Protein AF-A0A351FT10-F1 (afdb_monomer_lite)

pLDDT: mean 93.87, std 6.04, range [59.69, 98.56]

Radius of gyration: 18.33 Å; chains: 1; bounding box: 44×51×37 Å

Structure (mmCIF, N/CA/C/O backbone):
data_AF-A0A351FT10-F1
#
_entry.id   AF-A0A351FT10-F1
#
loop_
_atom_site.group_PDB
_atom_site.id
_atom_site.type_symbol
_atom_site.label_atom_id
_atom_site.label_alt_id
_atom_site.label_comp_id
_atom_site.label_asym_id
_atom_site.label_entity_id
_atom_site.label_seq_id
_atom_site.pdbx_PDB_ins_code
_atom_site.Cartn_x
_atom_site.Cartn_y
_atom_site.Cartn_z
_atom_site.occupancy
_atom_site.B_iso_or_equiv
_atom_site.auth_seq_id
_atom_site.auth_comp_id
_atom_site.auth_asym_id
_atom_site.auth_atom_id
_atom_site.pdbx_PDB_model_num
ATOM 1 N N . VAL A 1 1 ? -2.655 -2.407 6.528 1.00 78.62 1 VAL A N 1
ATOM 2 C CA . VAL A 1 1 ? -3.585 -3.504 6.896 1.00 78.62 1 VAL A CA 1
ATOM 3 C C . VAL A 1 1 ? -3.397 -4.767 6.062 1.00 78.62 1 VAL A C 1
ATOM 5 O O . VAL A 1 1 ? -2.940 -5.747 6.625 1.00 78.62 1 VAL A O 1
ATOM 8 N N . GLY A 1 2 ? -3.657 -4.774 4.748 1.00 88.62 2 GLY A N 1
ATOM 9 C CA . GLY A 1 2 ? -3.575 -6.012 3.942 1.00 88.62 2 GLY A CA 1
ATOM 10 C C . GLY A 1 2 ? -2.189 -6.667 3.801 1.00 88.62 2 GLY A C 1
ATOM 11 O O . GLY A 1 2 ? -2.117 -7.857 3.528 1.00 88.62 2 GLY A O 1
ATOM 12 N N . VAL A 1 3 ? -1.094 -5.920 4.000 1.00 93.62 3 VAL A N 1
ATOM 13 C CA . VAL A 1 3 ? 0.284 -6.440 3.845 1.00 93.62 3 VAL A CA 1
ATOM 14 C C . VAL A 1 3 ? 1.002 -6.611 5.183 1.00 93.62 3 VAL A C 1
ATOM 16 O O . VAL A 1 3 ? 1.588 -7.656 5.435 1.00 93.62 3 VAL A O 1
ATOM 19 N N . LEU A 1 4 ? 0.954 -5.593 6.047 1.00 94.94 4 LEU A N 1
ATOM 20 C CA . LEU A 1 4 ? 1.687 -5.561 7.323 1.00 94.94 4 LEU A CA 1
ATOM 21 C C . LEU A 1 4 ? 0.776 -5.609 8.565 1.00 94.94 4 LEU A C 1
ATOM 23 O O . LEU A 1 4 ? 1.267 -5.485 9.681 1.00 94.94 4 LEU A O 1
ATOM 27 N N . GLY A 1 5 ? -0.543 -5.766 8.398 1.00 95.00 5 GLY A N 1
ATOM 28 C CA . GLY A 1 5 ? -1.507 -5.602 9.493 1.00 95.00 5 GLY A CA 1
ATOM 29 C C . GLY A 1 5 ? -1.792 -4.127 9.829 1.00 95.00 5 GLY A C 1
ATOM 30 O O . GLY A 1 5 ? -1.508 -3.247 9.002 1.00 95.00 5 GLY A O 1
ATOM 31 N N . PRO A 1 6 ? -2.444 -3.841 10.972 1.00 96.50 6 PRO A N 1
ATOM 32 C CA . PRO A 1 6 ? -2.639 -2.476 11.462 1.00 96.50 6 PRO A CA 1
ATOM 33 C C . PRO A 1 6 ? -1.299 -1.838 11.883 1.00 96.50 6 PRO A C 1
ATOM 35 O O . PRO A 1 6 ? -0.448 -2.541 12.432 1.00 96.50 6 PRO A O 1
ATOM 38 N N . PRO A 1 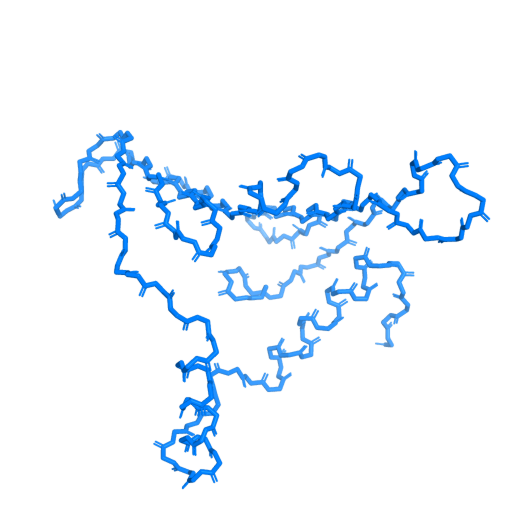7 ? -1.094 -0.535 11.627 1.00 97.25 7 PRO A N 1
ATOM 39 C CA . PRO A 1 7 ? 0.088 0.185 12.098 1.00 97.25 7 PRO A CA 1
ATOM 40 C C . PRO A 1 7 ? 0.067 0.365 13.624 1.00 97.25 7 PRO A C 1
ATOM 42 O O . PRO A 1 7 ? -0.999 0.370 14.238 1.00 97.25 7 PRO A O 1
ATOM 45 N N . THR A 1 8 ? 1.241 0.548 14.232 1.00 97.31 8 THR A N 1
ATOM 46 C CA . THR A 1 8 ? 1.364 0.930 15.652 1.00 97.31 8 THR A CA 1
ATOM 47 C C . THR A 1 8 ? 1.225 2.434 15.862 1.00 97.31 8 THR A C 1
ATOM 49 O O . THR A 1 8 ? 0.787 2.857 16.927 1.00 97.31 8 THR A O 1
ATOM 52 N N . ALA A 1 9 ? 1.599 3.227 14.856 1.00 96.94 9 ALA A N 1
ATOM 53 C CA . ALA A 1 9 ? 1.434 4.674 14.828 1.00 96.94 9 ALA A CA 1
ATOM 54 C C . ALA A 1 9 ? 1.349 5.178 13.381 1.00 96.94 9 ALA A C 1
ATOM 56 O O . ALA A 1 9 ? 1.873 4.546 12.454 1.00 96.94 9 ALA A O 1
ATOM 57 N N . VAL A 1 10 ? 0.711 6.332 13.197 1.00 98.00 10 VAL A N 1
ATOM 58 C CA . VAL A 1 10 ? 0.610 7.029 11.912 1.00 98.00 10 VAL A CA 1
ATOM 59 C C . VAL A 1 10 ? 1.031 8.483 12.093 1.00 98.00 10 VAL A C 1
ATOM 61 O O . VAL A 1 10 ? 0.531 9.194 12.962 1.00 98.00 10 VAL A O 1
ATOM 64 N N . HIS A 1 11 ? 1.944 8.939 11.238 1.00 97.75 11 HIS A N 1
ATOM 65 C CA . HIS A 1 11 ? 2.450 10.309 11.216 1.00 97.75 11 HIS A CA 1
ATOM 66 C C . HIS A 1 11 ? 2.098 10.964 9.885 1.00 97.75 11 HIS A C 1
ATOM 68 O O . HIS A 1 11 ? 2.592 10.557 8.832 1.00 97.75 11 HIS A O 1
ATOM 74 N N . ALA A 1 12 ? 1.240 11.979 9.929 1.00 97.88 12 ALA A N 1
ATOM 75 C CA . ALA A 1 12 ? 0.758 12.684 8.749 1.00 97.88 12 ALA A CA 1
ATOM 76 C C . ALA A 1 12 ? 1.486 14.016 8.528 1.00 97.88 12 ALA A C 1
ATOM 78 O O . ALA A 1 12 ? 1.704 14.789 9.461 1.00 97.88 12 ALA A O 1
ATOM 79 N N . PHE A 1 13 ? 1.790 14.303 7.264 1.00 97.62 13 PHE A N 1
ATOM 80 C CA . PHE A 1 13 ? 2.441 15.520 6.786 1.00 97.62 13 PHE A CA 1
ATOM 81 C C . PHE A 1 13 ? 1.580 16.168 5.687 1.00 97.62 13 PHE A C 1
ATOM 83 O O . PHE A 1 13 ? 1.960 16.133 4.512 1.00 97.62 13 PHE A O 1
ATOM 90 N N . PRO A 1 14 ? 0.398 16.708 6.033 1.00 96.62 14 PRO A N 1
ATOM 91 C CA . PRO A 1 14 ? -0.498 17.325 5.065 1.00 96.62 14 PRO A CA 1
ATOM 92 C C . PRO A 1 14 ? 0.071 18.620 4.490 1.00 96.62 14 PRO A C 1
ATOM 94 O O . PRO A 1 14 ? 0.704 19.402 5.205 1.00 96.62 14 PRO A O 1
ATOM 97 N N . ARG A 1 15 ? -0.181 18.869 3.202 1.00 96.06 15 ARG A N 1
ATOM 98 C CA . ARG A 1 15 ? 0.156 20.123 2.523 1.00 96.06 15 ARG A CA 1
ATOM 99 C C . ARG A 1 15 ? -0.979 20.543 1.596 1.00 96.06 15 ARG A C 1
ATOM 101 O O . ARG A 1 15 ? -1.532 19.713 0.881 1.00 96.06 15 ARG A O 1
ATOM 108 N N . HIS A 1 16 ? -1.256 21.841 1.600 1.00 96.50 16 HIS A N 1
ATOM 109 C CA . HIS A 1 16 ? -1.857 22.543 0.475 1.00 96.50 16 HIS A CA 1
ATOM 110 C C . HIS A 1 16 ? -0.699 23.181 -0.301 1.00 96.50 16 HIS A C 1
ATOM 112 O O . HIS A 1 16 ? 0.048 23.985 0.261 1.00 96.50 16 HIS A O 1
ATOM 118 N N . SER A 1 17 ? -0.467 22.727 -1.528 1.00 95.62 17 SER A N 1
ATOM 119 C CA . SER A 1 17 ? 0.670 23.118 -2.373 1.00 95.62 17 SER A CA 1
ATOM 120 C C . SER A 1 17 ? 0.234 23.872 -3.626 1.00 95.62 17 SER A C 1
ATOM 122 O O . SER A 1 17 ? 1.093 24.416 -4.320 1.00 95.62 17 SER A O 1
ATOM 124 N N . SER A 1 18 ? -1.060 23.864 -3.945 1.00 94.50 18 SER A N 1
ATOM 125 C CA . SER A 1 18 ? -1.624 24.613 -5.057 1.00 94.50 18 SER A CA 1
ATOM 126 C C . SER A 1 18 ? -1.557 26.123 -4.798 1.00 94.50 18 SER A C 1
ATOM 128 O O . SER A 1 18 ? -1.329 26.577 -3.676 1.00 94.50 18 SER A O 1
ATOM 130 N N . ALA A 1 19 ? -1.739 26.908 -5.859 1.00 94.31 19 ALA A N 1
ATOM 131 C CA . ALA A 1 19 ? -1.933 28.352 -5.745 1.00 94.31 19 ALA A CA 1
ATOM 132 C C . ALA A 1 19 ? -3.413 28.735 -5.538 1.00 94.31 19 ALA A C 1
ATOM 134 O O . ALA A 1 19 ? -3.710 29.915 -5.338 1.00 94.31 19 ALA A O 1
ATOM 135 N N . GLU A 1 20 ? -4.329 27.765 -5.624 1.00 95.06 20 GLU A N 1
ATOM 136 C CA . GLU A 1 20 ? -5.764 27.987 -5.479 1.00 95.06 20 GLU A CA 1
ATOM 137 C C . GLU A 1 20 ? -6.100 28.339 -4.030 1.00 95.06 20 GLU A C 1
ATOM 139 O O . GLU A 1 20 ? -5.529 27.806 -3.087 1.00 95.06 20 GLU A O 1
ATOM 144 N N . GLN A 1 21 ? -7.041 29.256 -3.825 1.00 94.19 21 GLN A N 1
ATOM 145 C CA . GLN A 1 21 ? -7.421 29.693 -2.478 1.00 94.19 21 GLN A CA 1
ATOM 146 C C . GLN A 1 21 ? -8.554 28.826 -1.925 1.00 94.19 21 GLN A C 1
ATOM 148 O O . GLN A 1 21 ? -9.669 29.300 -1.706 1.00 94.19 21 GLN A O 1
ATOM 153 N N . ASP A 1 22 ? -8.268 27.545 -1.713 1.00 95.31 22 ASP A N 1
ATOM 154 C CA . ASP A 1 22 ? -9.201 26.573 -1.145 1.00 95.31 22 ASP A CA 1
ATOM 155 C C . ASP A 1 22 ? -8.584 25.833 0.067 1.00 95.31 22 ASP A C 1
ATOM 157 O O . ASP A 1 22 ? -7.394 25.981 0.354 1.00 95.31 22 ASP A O 1
ATOM 161 N N . PRO A 1 23 ? -9.377 25.075 0.849 1.00 94.19 23 PRO A N 1
ATOM 162 C CA . PRO A 1 23 ? -8.865 24.352 2.012 1.00 94.19 23 PRO A CA 1
ATOM 163 C C . PRO A 1 23 ? -8.387 22.919 1.700 1.00 94.19 23 PRO A C 1
ATOM 165 O O . PRO A 1 23 ? -8.120 22.158 2.633 1.00 94.19 23 PRO A O 1
ATOM 168 N N . LEU A 1 24 ? -8.331 22.494 0.432 1.00 95.31 24 LEU A N 1
ATOM 169 C CA . LEU A 1 24 ? -8.005 21.120 0.055 1.00 95.31 24 LEU A CA 1
ATOM 170 C C . LEU A 1 24 ? -6.530 20.815 0.328 1.00 95.31 24 LEU A C 1
ATOM 172 O O . LEU A 1 24 ? -5.626 21.462 -0.187 1.00 95.31 24 LEU A O 1
ATOM 176 N N . LEU A 1 25 ? -6.260 19.755 1.084 1.00 95.94 25 LEU A N 1
ATOM 177 C CA . LEU A 1 25 ? -4.903 19.238 1.249 1.00 95.94 25 LEU A CA 1
ATOM 178 C C . LEU A 1 25 ? -4.515 18.400 0.017 1.00 95.94 25 LEU A C 1
ATOM 180 O O . LEU A 1 25 ? -4.737 17.191 -0.032 1.00 95.94 25 LEU A O 1
ATOM 184 N N . ASP A 1 26 ? -3.968 19.066 -0.996 1.00 96.00 26 ASP A N 1
ATOM 185 C CA . ASP A 1 26 ? -3.686 18.525 -2.334 1.00 96.00 26 ASP A CA 1
ATOM 186 C C . ASP A 1 26 ? -2.419 17.646 -2.453 1.00 96.00 26 ASP A C 1
ATOM 188 O O . ASP A 1 26 ? -2.148 17.051 -3.507 1.00 96.00 26 ASP A O 1
ATOM 192 N N . ASN A 1 27 ? -1.621 17.552 -1.386 1.00 96.06 27 ASN A N 1
ATOM 193 C CA . ASN A 1 27 ? -0.359 16.818 -1.376 1.00 96.06 27 ASN A CA 1
ATOM 194 C C . ASN A 1 27 ? -0.076 16.242 0.013 1.00 96.06 27 ASN A C 1
ATOM 196 O O . ASN A 1 27 ? 0.460 16.892 0.911 1.00 96.06 27 ASN A O 1
ATOM 200 N N . MET A 1 28 ? -0.447 14.982 0.181 1.00 97.00 28 MET A N 1
ATOM 201 C CA . MET A 1 28 ? -0.411 14.270 1.446 1.00 97.00 28 MET A CA 1
ATOM 202 C C . MET A 1 28 ? 0.734 13.262 1.463 1.00 97.00 28 MET A C 1
ATOM 204 O O . MET A 1 28 ? 0.947 12.515 0.504 1.00 97.00 28 MET A O 1
ATOM 208 N N . LEU A 1 29 ? 1.432 13.189 2.593 1.00 97.88 29 LEU A N 1
ATOM 209 C CA . LEU A 1 29 ? 2.325 12.090 2.938 1.00 97.88 29 LEU A CA 1
ATOM 210 C C . LEU A 1 29 ? 1.957 11.580 4.330 1.00 97.88 29 LEU A C 1
ATOM 212 O O . LEU A 1 29 ? 1.843 12.366 5.267 1.00 97.88 29 LEU A O 1
ATOM 216 N N . SER A 1 30 ? 1.845 10.267 4.482 1.00 98.31 30 SER A N 1
ATOM 217 C CA . SER A 1 30 ? 1.758 9.627 5.792 1.00 98.31 30 SER A CA 1
ATOM 218 C C . SER A 1 30 ? 2.811 8.539 5.926 1.00 98.31 30 SER A C 1
ATOM 220 O O . SER A 1 30 ? 3.050 7.780 4.983 1.00 98.31 30 SER A O 1
ATOM 222 N N . VAL A 1 31 ? 3.427 8.467 7.102 1.00 98.50 31 VAL A N 1
ATOM 223 C CA . VAL A 1 31 ? 4.364 7.417 7.502 1.00 98.50 31 VAL A CA 1
ATOM 224 C C . VAL A 1 31 ? 3.671 6.533 8.532 1.00 98.50 31 VAL A C 1
ATOM 226 O O . VAL A 1 31 ? 3.137 7.026 9.519 1.00 98.50 31 VAL A O 1
ATOM 229 N N . PHE A 1 32 ? 3.678 5.233 8.280 1.00 98.50 32 PHE A N 1
ATOM 230 C CA . PHE A 1 32 ? 3.076 4.203 9.112 1.00 98.50 32 PHE A CA 1
ATOM 231 C C . PHE A 1 32 ? 4.186 3.415 9.790 1.00 98.50 32 PHE A C 1
ATOM 233 O O . PHE A 1 32 ? 5.061 2.866 9.108 1.00 98.50 32 PHE A O 1
ATOM 240 N N . GLU A 1 33 ? 4.132 3.340 11.112 1.00 98.31 33 GLU A N 1
ATOM 241 C CA . GLU A 1 33 ? 5.079 2.575 11.910 1.00 98.31 33 GLU A CA 1
ATOM 242 C C . GLU A 1 33 ? 4.583 1.149 12.139 1.00 98.31 33 GLU A C 1
ATOM 244 O O . GLU A 1 33 ? 3.398 0.902 12.374 1.00 98.31 33 GLU A O 1
ATOM 249 N N . TYR A 1 34 ? 5.520 0.207 12.079 1.00 97.94 34 TYR A N 1
ATOM 250 C CA . TYR A 1 34 ? 5.329 -1.188 12.446 1.00 97.94 34 TYR A CA 1
ATOM 251 C C . TYR A 1 34 ? 6.543 -1.646 13.261 1.00 97.94 34 TYR A C 1
ATOM 253 O O . TYR A 1 34 ? 7.636 -1.107 13.076 1.00 97.94 34 TYR A O 1
ATOM 261 N N . PRO A 1 35 ? 6.433 -2.715 14.071 1.00 96.38 35 PRO A N 1
ATOM 262 C CA . PRO A 1 35 ? 7.539 -3.169 14.922 1.00 96.38 35 PRO A CA 1
ATOM 263 C C . PRO A 1 35 ? 8.855 -3.454 14.181 1.00 96.38 35 PRO A C 1
ATOM 265 O O . PRO A 1 35 ? 9.926 -3.435 14.779 1.00 96.38 35 PRO A O 1
ATOM 268 N N . ARG A 1 36 ? 8.782 -3.780 12.883 1.00 96.00 36 ARG A N 1
ATOM 269 C CA . ARG A 1 36 ? 9.932 -4.175 12.054 1.00 96.00 36 ARG A CA 1
ATOM 270 C C . ARG A 1 36 ? 9.935 -3.564 10.650 1.00 96.00 36 ARG A C 1
ATOM 272 O O . ARG A 1 36 ? 10.663 -4.048 9.785 1.00 96.00 36 ARG A O 1
ATOM 279 N N . ALA A 1 37 ? 9.098 -2.563 10.398 1.00 97.38 37 ALA A N 1
ATOM 280 C CA . ALA A 1 37 ? 8.972 -1.951 9.081 1.00 97.38 37 ALA A CA 1
ATOM 281 C C . ALA A 1 37 ? 8.422 -0.529 9.184 1.00 97.38 37 ALA A C 1
ATOM 283 O O . ALA A 1 37 ? 7.782 -0.160 10.165 1.00 97.38 37 ALA A O 1
ATOM 284 N N . THR A 1 38 ? 8.617 0.240 8.123 1.00 97.62 38 THR A N 1
ATOM 285 C CA . THR A 1 38 ? 7.880 1.474 7.875 1.00 97.62 38 THR A CA 1
ATOM 286 C C . THR A 1 38 ? 7.170 1.351 6.537 1.00 97.62 38 THR A C 1
ATOM 288 O O . THR A 1 38 ? 7.652 0.680 5.621 1.00 97.62 38 THR A O 1
ATOM 291 N N . ALA A 1 39 ? 6.009 1.983 6.418 1.00 98.31 39 ALA A N 1
ATOM 292 C CA . ALA A 1 39 ? 5.349 2.164 5.134 1.00 98.31 39 ALA A CA 1
ATOM 293 C C . ALA A 1 39 ? 5.051 3.643 4.926 1.00 98.31 39 ALA A C 1
ATOM 295 O O . ALA A 1 39 ? 4.808 4.378 5.880 1.00 98.31 39 ALA A O 1
ATOM 296 N N . THR A 1 40 ? 5.059 4.080 3.675 1.00 98.06 40 THR A N 1
ATOM 297 C CA . THR A 1 40 ? 4.639 5.429 3.316 1.00 98.06 40 THR A CA 1
ATOM 298 C C . THR A 1 40 ? 3.489 5.359 2.332 1.00 98.06 40 THR A C 1
ATOM 300 O O . THR A 1 40 ? 3.455 4.502 1.449 1.00 98.06 40 THR A O 1
ATOM 303 N N . VAL A 1 41 ? 2.535 6.269 2.493 1.00 97.38 41 VAL A N 1
ATOM 304 C CA . VAL A 1 41 ? 1.484 6.515 1.508 1.00 97.38 41 VAL A CA 1
ATOM 305 C C . VAL A 1 41 ? 1.587 7.974 1.110 1.00 97.38 41 VAL A C 1
ATOM 307 O O . VAL A 1 41 ? 1.538 8.860 1.964 1.00 97.38 41 VAL A O 1
ATOM 310 N N . ARG A 1 42 ? 1.761 8.217 -0.188 1.00 96.00 42 ARG A N 1
ATOM 311 C CA . ARG A 1 42 ? 1.693 9.549 -0.781 1.00 96.00 42 ARG A CA 1
ATOM 312 C C . ARG A 1 42 ? 0.472 9.609 -1.682 1.00 96.00 42 ARG A C 1
ATOM 314 O O . ARG A 1 42 ? 0.274 8.717 -2.502 1.00 96.00 42 ARG A O 1
ATOM 321 N N . SER A 1 43 ? -0.310 10.666 -1.531 1.00 95.25 43 SER A N 1
ATOM 322 C CA . SER A 1 43 ? -1.422 10.981 -2.420 1.00 95.25 43 SER A CA 1
ATOM 323 C C . SER A 1 43 ? -1.310 12.441 -2.814 1.00 95.25 43 SER A C 1
ATOM 325 O O . SER A 1 43 ? -1.154 13.298 -1.946 1.00 95.25 43 SER A O 1
ATOM 327 N N . SER A 1 44 ? -1.344 12.730 -4.110 1.00 94.56 44 SER A N 1
ATOM 328 C CA . SER A 1 44 ? -1.330 14.102 -4.595 1.00 94.56 44 SER A CA 1
ATOM 329 C C . SER A 1 44 ? -2.190 14.243 -5.837 1.00 94.56 44 SER A C 1
ATOM 331 O O . SER A 1 44 ? -2.168 13.379 -6.713 1.00 94.56 44 SER A O 1
ATOM 333 N N . VAL A 1 45 ? -2.919 15.354 -5.908 1.00 93.31 45 VAL A N 1
ATOM 334 C CA . VAL A 1 45 ? -3.675 15.767 -7.100 1.00 93.31 45 VAL A CA 1
ATOM 335 C C . VAL A 1 45 ? -2.865 16.698 -8.010 1.00 93.31 45 VAL A C 1
ATOM 337 O O . VAL A 1 45 ? -3.324 17.047 -9.090 1.00 93.31 45 VAL A O 1
ATOM 340 N N . ASN A 1 46 ? -1.641 17.056 -7.606 1.00 92.81 46 ASN A N 1
ATOM 341 C CA . ASN A 1 46 ? -0.772 17.993 -8.326 1.00 92.81 46 ASN A CA 1
ATOM 342 C C . ASN A 1 46 ? 0.154 17.300 -9.343 1.00 92.81 46 ASN A C 1
ATOM 344 O O . ASN A 1 46 ? 0.877 17.969 -10.080 1.00 92.81 46 ASN A O 1
ATOM 348 N N . GLU A 1 47 ? 0.212 15.963 -9.352 1.00 91.50 47 GLU A N 1
ATOM 349 C CA . GLU A 1 47 ? 1.127 15.216 -10.220 1.00 91.50 47 GLU A CA 1
ATOM 350 C C . GLU A 1 47 ? 0.625 15.182 -11.672 1.00 91.50 47 GLU A C 1
ATOM 352 O O . GLU A 1 47 ? -0.418 14.596 -11.975 1.00 91.50 47 GLU A O 1
ATOM 357 N N . VAL A 1 48 ? 1.421 15.735 -12.593 1.00 93.12 48 VAL A N 1
ATOM 358 C CA . VAL A 1 48 ? 1.230 15.540 -14.038 1.00 93.12 48 VAL A CA 1
ATOM 359 C C . VAL A 1 48 ? 1.300 14.041 -14.347 1.00 93.12 48 VAL A C 1
ATOM 361 O O . VAL A 1 48 ? 2.250 13.370 -13.943 1.00 93.12 48 VAL A O 1
ATOM 364 N N . GLU A 1 49 ? 0.290 13.510 -15.043 1.00 91.25 49 GLU A N 1
ATOM 365 C CA . GLU A 1 49 ? 0.145 12.073 -15.336 1.00 91.25 49 GLU A CA 1
ATOM 366 C C . GLU A 1 49 ? 0.120 11.162 -14.085 1.00 91.25 49 GLU A C 1
ATOM 368 O O . GLU A 1 49 ? 0.470 9.978 -14.146 1.00 91.25 49 GLU A O 1
ATOM 373 N N . GLY A 1 50 ? -0.343 11.672 -12.934 1.00 89.81 50 GLY A N 1
ATOM 374 C CA . GLY A 1 50 ? -0.368 10.928 -11.665 1.00 89.81 50 GLY A CA 1
ATOM 375 C C . GLY A 1 50 ? -1.068 9.561 -11.740 1.00 89.81 50 GLY A C 1
ATOM 376 O O . GLY A 1 50 ? -0.660 8.602 -11.077 1.00 89.81 50 GLY A O 1
ATOM 377 N N . PHE A 1 51 ? -2.058 9.400 -12.627 1.00 87.25 51 PHE A N 1
ATOM 378 C CA . PHE A 1 51 ? -2.724 8.113 -12.855 1.00 87.25 51 PHE A CA 1
ATOM 379 C C . PHE A 1 51 ? -1.773 6.999 -13.314 1.00 87.25 51 PHE A C 1
ATOM 381 O O . PHE A 1 51 ? -1.968 5.853 -12.895 1.00 87.25 51 PHE A O 1
ATOM 388 N N . ALA A 1 52 ? -0.759 7.311 -14.128 1.00 87.62 52 ALA A N 1
ATOM 389 C CA . ALA A 1 52 ? 0.252 6.359 -14.597 1.00 87.62 52 ALA A CA 1
ATOM 390 C C . ALA A 1 52 ? 1.353 6.099 -13.551 1.00 87.62 52 ALA A C 1
ATOM 392 O O . ALA A 1 52 ? 2.092 5.111 -13.638 1.00 87.62 52 ALA A O 1
ATOM 393 N N . ARG A 1 53 ? 1.459 6.975 -12.544 1.00 89.44 53 ARG A N 1
ATOM 394 C CA . ARG A 1 53 ? 2.448 6.892 -11.465 1.00 89.44 53 ARG A CA 1
ATOM 395 C C . ARG A 1 53 ? 1.957 6.152 -10.224 1.00 89.44 53 ARG A C 1
ATOM 397 O O . ARG A 1 53 ? 2.774 5.787 -9.383 1.00 89.44 53 ARG A O 1
ATOM 404 N N . ARG A 1 54 ? 0.655 5.854 -10.138 1.00 90.94 54 ARG A N 1
ATOM 405 C CA . ARG A 1 54 ? 0.103 4.948 -9.122 1.00 90.94 54 ARG A CA 1
ATOM 406 C C . ARG A 1 54 ? 0.899 3.649 -9.120 1.00 90.94 54 ARG A C 1
ATOM 408 O O . ARG A 1 54 ? 0.878 2.887 -10.092 1.00 90.94 54 ARG A O 1
ATOM 415 N N . HIS A 1 55 ? 1.589 3.423 -8.012 1.00 93.88 55 HIS A N 1
ATOM 416 C CA . HIS A 1 55 ? 2.471 2.290 -7.827 1.00 93.88 55 HIS A CA 1
ATOM 417 C C . HIS A 1 55 ? 2.374 1.734 -6.413 1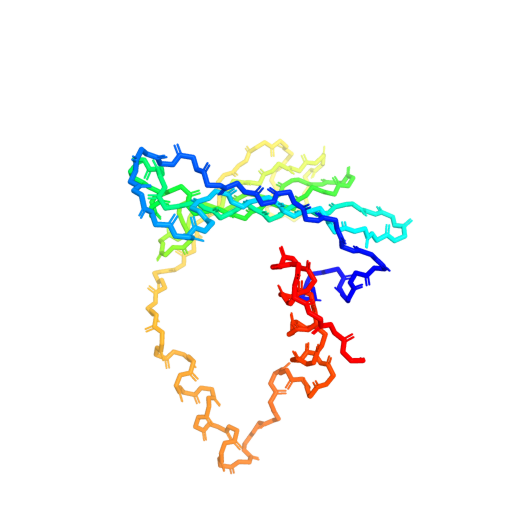.00 93.88 55 HIS A C 1
ATOM 419 O O . HIS A 1 55 ? 1.901 2.395 -5.490 1.00 93.88 55 HIS A O 1
ATOM 425 N N . PHE A 1 56 ? 2.839 0.506 -6.252 1.00 95.44 56 PHE A N 1
ATOM 426 C CA . PHE A 1 56 ? 2.965 -0.126 -4.952 1.00 95.44 56 PHE A CA 1
ATOM 427 C C . PHE A 1 56 ? 4.308 -0.847 -4.880 1.00 95.44 56 PHE A C 1
ATOM 429 O O . PHE A 1 56 ? 4.708 -1.519 -5.836 1.00 95.44 56 PHE A O 1
ATOM 436 N N . VAL A 1 57 ? 5.025 -0.663 -3.770 1.00 97.12 57 VAL A N 1
ATOM 437 C CA . VAL A 1 57 ? 6.365 -1.218 -3.567 1.00 97.12 57 VAL A CA 1
ATOM 438 C C . VAL A 1 57 ? 6.437 -1.909 -2.213 1.00 97.12 57 VAL A C 1
ATOM 440 O O . VAL A 1 57 ? 6.050 -1.336 -1.198 1.00 97.12 57 VAL A O 1
ATOM 443 N N . VAL A 1 58 ? 6.977 -3.127 -2.199 1.00 97.56 58 VAL A N 1
ATOM 444 C CA . VAL A 1 58 ? 7.322 -3.860 -0.978 1.00 97.56 58 VAL A CA 1
ATOM 445 C C . VAL A 1 58 ? 8.793 -4.228 -1.039 1.00 97.56 58 VAL A C 1
ATOM 447 O O . VAL A 1 58 ? 9.235 -4.904 -1.968 1.00 97.56 58 VAL A O 1
ATOM 450 N N . CYS A 1 59 ? 9.544 -3.802 -0.031 1.00 97.75 59 CYS A N 1
ATOM 451 C CA . CYS A 1 59 ? 10.956 -4.125 0.122 1.00 97.75 59 CYS A CA 1
ATOM 452 C C . CYS A 1 59 ? 11.123 -5.062 1.316 1.00 97.75 59 CYS A C 1
ATOM 454 O O . CYS A 1 59 ? 10.872 -4.678 2.456 1.00 97.75 59 CYS A O 1
ATOM 456 N N . GLY A 1 60 ? 11.554 -6.290 1.051 1.00 97.12 60 GLY A N 1
ATOM 457 C CA . GLY A 1 60 ? 11.969 -7.256 2.059 1.00 97.12 60 GLY A CA 1
ATOM 458 C C . GLY A 1 60 ? 13.474 -7.509 2.000 1.00 97.12 60 GLY A C 1
ATOM 459 O O . GLY A 1 60 ? 14.174 -7.065 1.093 1.00 97.12 60 GLY A O 1
ATOM 460 N N . SER A 1 61 ? 13.987 -8.288 2.950 1.00 97.56 61 SER A N 1
ATOM 461 C CA . SER A 1 61 ? 15.410 -8.660 2.989 1.00 97.56 61 SER A CA 1
ATOM 462 C C . SER A 1 61 ? 15.851 -9.511 1.791 1.00 97.56 61 SER A C 1
ATOM 464 O O . SER A 1 61 ? 17.023 -9.486 1.408 1.00 97.56 61 SER A O 1
ATOM 466 N N . GLU A 1 62 ? 14.914 -10.251 1.198 1.00 97.94 62 GLU A N 1
ATOM 467 C CA . GLU A 1 62 ? 15.154 -11.238 0.141 1.00 97.94 62 GLU A CA 1
ATOM 468 C C . GLU A 1 62 ? 14.671 -10.798 -1.241 1.00 97.94 62 GLU A C 1
ATOM 470 O O . GLU A 1 62 ? 15.080 -11.385 -2.246 1.00 97.94 62 GLU A O 1
ATOM 475 N N . ALA A 1 63 ? 13.800 -9.791 -1.301 1.00 97.94 63 ALA A N 1
ATOM 476 C CA . ALA A 1 63 ? 13.210 -9.342 -2.548 1.00 97.94 63 ALA A CA 1
ATOM 477 C C . ALA A 1 63 ? 12.671 -7.913 -2.467 1.00 97.94 63 ALA A C 1
ATOM 479 O O . ALA A 1 63 ? 12.222 -7.468 -1.411 1.00 97.94 63 ALA A O 1
ATOM 480 N N . THR A 1 64 ? 12.626 -7.249 -3.618 1.00 98.25 64 THR A N 1
ATOM 481 C CA . THR A 1 64 ? 11.855 -6.021 -3.833 1.00 98.25 64 THR A CA 1
ATOM 482 C C . THR A 1 64 ? 10.805 -6.290 -4.898 1.00 98.25 64 THR A C 1
ATOM 484 O O . THR A 1 64 ? 11.142 -6.766 -5.979 1.00 98.25 64 THR A O 1
ATOM 487 N N . PHE A 1 65 ? 9.551 -5.967 -4.606 1.00 97.31 65 PHE A N 1
ATOM 488 C CA . PHE A 1 65 ? 8.437 -6.004 -5.547 1.00 97.31 65 PHE A CA 1
ATOM 489 C C . PHE A 1 65 ? 7.987 -4.576 -5.835 1.00 97.31 65 PHE A C 1
ATOM 491 O O . PHE A 1 65 ? 7.748 -3.817 -4.901 1.00 97.31 65 PHE A O 1
ATOM 498 N N . HIS A 1 66 ? 7.846 -4.218 -7.107 1.00 97.00 66 HIS A N 1
ATOM 499 C CA . HIS A 1 66 ? 7.309 -2.933 -7.546 1.00 97.00 66 HIS A CA 1
ATOM 500 C C . HIS A 1 66 ? 6.314 -3.167 -8.676 1.00 97.00 66 HIS A C 1
ATOM 502 O O . HIS A 1 66 ? 6.665 -3.785 -9.673 1.00 97.00 66 HIS A O 1
ATOM 508 N N . ILE 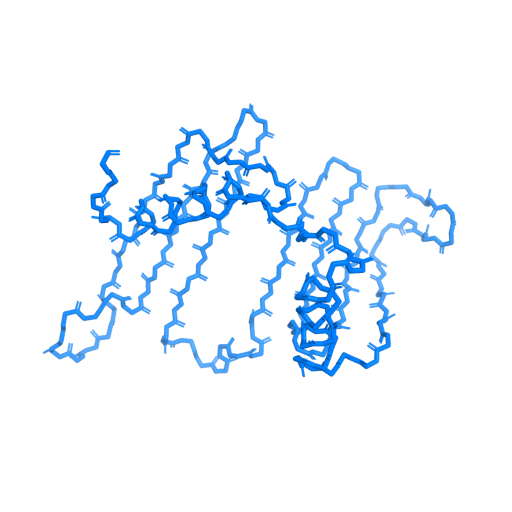A 1 67 ? 5.090 -2.669 -8.539 1.00 93.94 67 ILE A N 1
ATOM 509 C CA . ILE A 1 67 ? 4.057 -2.734 -9.577 1.00 93.94 67 ILE A CA 1
ATOM 510 C C . ILE A 1 67 ? 3.659 -1.330 -10.023 1.00 93.94 67 ILE A C 1
ATOM 512 O O . ILE A 1 67 ? 3.375 -0.473 -9.184 1.00 93.94 67 ILE A O 1
ATOM 516 N N . GLN A 1 68 ? 3.670 -1.094 -11.338 1.00 91.81 68 GLN A N 1
ATOM 517 C CA . GLN A 1 68 ? 3.276 0.174 -11.956 1.00 91.81 68 GLN A CA 1
ATOM 518 C C . GLN A 1 68 ? 3.034 -0.003 -13.472 1.00 91.81 68 GLN A C 1
ATOM 520 O O . GLN A 1 68 ? 3.865 -0.625 -14.136 1.00 91.81 68 GLN A O 1
ATOM 525 N N . PRO A 1 69 ? 1.960 0.570 -14.050 1.00 86.44 69 PRO A N 1
ATOM 526 C CA . PRO A 1 69 ? 0.809 1.170 -13.367 1.00 86.44 69 PRO A CA 1
ATOM 527 C C . PRO A 1 69 ? -0.078 0.088 -12.728 1.00 86.44 69 PRO A C 1
ATOM 529 O O . PRO A 1 69 ? -0.071 -1.056 -13.173 1.00 86.44 69 PRO A O 1
ATOM 532 N N . LEU A 1 70 ? -0.872 0.431 -11.709 1.00 81.88 70 LEU A N 1
ATOM 533 C CA . LEU A 1 70 ? -1.748 -0.551 -11.042 1.00 81.88 70 LEU A CA 1
ATOM 534 C C . LEU A 1 70 ? -2.828 -1.155 -11.964 1.00 81.88 70 LEU A C 1
ATOM 536 O O . LEU A 1 70 ? -3.138 -2.333 -11.834 1.00 81.88 70 LEU A O 1
ATOM 540 N N . ASP A 1 71 ? -3.390 -0.372 -12.892 1.00 75.19 71 ASP A N 1
ATOM 541 C CA . ASP A 1 71 ? -4.548 -0.795 -13.705 1.00 75.19 71 ASP A CA 1
ATOM 542 C C . ASP A 1 71 ? -4.184 -1.729 -14.883 1.00 75.19 71 ASP A C 1
ATOM 544 O O . ASP A 1 71 ? -5.048 -2.424 -15.414 1.00 75.19 71 ASP A O 1
ATOM 548 N N . ALA A 1 72 ? -2.912 -1.761 -15.292 1.00 75.12 72 ALA A N 1
ATOM 549 C CA . ALA A 1 72 ? -2.376 -2.660 -16.318 1.00 75.12 72 ALA A CA 1
ATOM 550 C C . ALA A 1 72 ? -1.039 -3.220 -15.810 1.00 75.12 72 ALA A C 1
ATOM 552 O O . ALA A 1 72 ? 0.030 -2.787 -16.255 1.00 75.12 72 ALA A O 1
ATOM 553 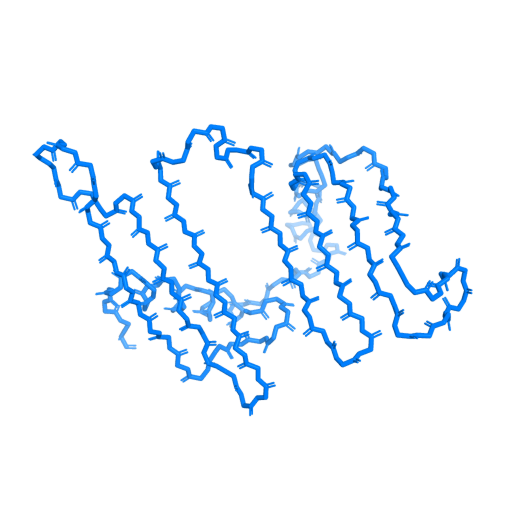N N . PRO A 1 73 ? -1.090 -4.103 -14.802 1.00 74.12 73 PRO A N 1
ATOM 554 C CA . PRO A 1 73 ? 0.046 -4.334 -13.938 1.00 74.12 73 PRO A CA 1
ATOM 555 C C . PRO A 1 73 ? 1.208 -4.970 -14.693 1.00 74.12 73 PRO A C 1
ATOM 557 O O . PRO A 1 73 ? 1.105 -6.057 -15.260 1.00 74.12 73 PRO A O 1
ATOM 560 N N . LYS A 1 74 ? 2.350 -4.289 -14.647 1.00 86.38 74 LYS A N 1
ATOM 561 C CA . LYS A 1 74 ? 3.665 -4.888 -14.847 1.00 86.38 74 LYS A CA 1
ATOM 562 C C . LYS A 1 74 ? 4.379 -4.822 -13.512 1.00 86.38 74 LYS A C 1
ATOM 564 O O . LYS A 1 74 ? 4.501 -3.741 -12.932 1.00 86.38 74 LYS A O 1
ATOM 569 N N . ALA A 1 75 ? 4.807 -5.973 -13.007 1.00 94.00 75 ALA A N 1
ATOM 570 C CA . ALA A 1 75 ? 5.629 -6.007 -11.811 1.00 94.00 75 ALA A CA 1
ATOM 571 C C . ALA A 1 75 ? 7.096 -6.131 -12.202 1.00 94.00 75 ALA A C 1
ATOM 573 O O . ALA A 1 75 ? 7.474 -6.965 -13.020 1.00 94.00 75 ALA A O 1
ATOM 574 N N . ARG A 1 76 ? 7.933 -5.321 -11.571 1.00 96.50 76 ARG A N 1
ATOM 575 C CA . ARG A 1 76 ? 9.375 -5.475 -11.555 1.00 96.50 76 ARG A CA 1
ATOM 576 C C . ARG A 1 76 ? 9.764 -6.056 -10.204 1.00 96.50 76 ARG A C 1
ATOM 578 O O . ARG A 1 76 ? 9.489 -5.468 -9.160 1.00 96.50 76 ARG A O 1
ATOM 585 N N . VAL A 1 77 ? 10.408 -7.215 -10.230 1.00 97.56 77 VAL A N 1
ATOM 586 C CA . VAL A 1 77 ? 10.850 -7.920 -9.027 1.00 97.56 77 VAL A CA 1
ATOM 587 C C . VAL A 1 77 ? 12.362 -8.038 -9.046 1.00 97.56 77 VAL A C 1
ATOM 589 O O . VAL A 1 77 ? 12.932 -8.412 -10.066 1.00 97.56 77 VAL A O 1
ATOM 592 N N . ALA A 1 78 ? 13.013 -7.713 -7.934 1.00 98.38 78 ALA A N 1
ATOM 593 C CA . ALA A 1 78 ? 14.403 -8.071 -7.685 1.00 98.38 78 ALA A CA 1
ATOM 594 C C . ALA A 1 78 ? 14.460 -9.170 -6.636 1.00 98.38 78 ALA A C 1
ATOM 596 O O . ALA A 1 78 ? 13.945 -8.971 -5.541 1.00 98.38 78 ALA A O 1
ATOM 597 N N . LEU A 1 79 ? 15.126 -10.284 -6.937 1.00 98.56 79 LEU A N 1
ATOM 598 C CA . LEU A 1 79 ? 15.400 -11.328 -5.949 1.00 98.56 79 LEU A CA 1
ATOM 599 C C . LEU A 1 79 ? 16.875 -11.337 -5.550 1.00 98.56 79 LEU A C 1
ATOM 601 O O . LEU A 1 79 ? 17.761 -11.271 -6.407 1.00 98.56 79 LEU A O 1
ATOM 605 N N . ARG A 1 80 ? 17.151 -11.484 -4.248 1.00 98.44 80 ARG A N 1
ATOM 606 C CA . ARG A 1 80 ? 18.516 -11.658 -3.720 1.00 98.44 80 ARG A CA 1
ATOM 607 C C . ARG A 1 80 ? 19.183 -12.913 -4.292 1.00 98.44 80 ARG A C 1
ATOM 609 O O . ARG A 1 80 ? 20.359 -12.875 -4.651 1.00 98.44 80 ARG A O 1
ATOM 616 N N . ASN A 1 81 ? 18.414 -13.994 -4.401 1.00 98.31 81 ASN A N 1
ATOM 617 C CA . ASN A 1 81 ? 18.805 -15.292 -4.949 1.00 98.31 81 ASN A CA 1
ATOM 618 C C . ASN A 1 81 ? 17.697 -15.810 -5.873 1.00 98.31 81 ASN A C 1
ATOM 620 O O . ASN A 1 81 ? 16.538 -15.448 -5.686 1.00 98.31 81 ASN A O 1
ATOM 624 N N . ALA A 1 82 ? 18.040 -16.665 -6.840 1.00 97.75 82 ALA A N 1
ATOM 625 C CA . ALA A 1 82 ? 17.035 -17.335 -7.665 1.00 97.75 82 ALA A CA 1
ATOM 626 C C . ALA A 1 82 ? 16.115 -18.213 -6.792 1.00 97.75 82 ALA A C 1
ATOM 628 O O . ALA A 1 82 ? 16.573 -18.795 -5.805 1.00 97.75 82 ALA A O 1
ATOM 629 N N . ARG A 1 83 ? 14.824 -18.282 -7.131 1.00 96.44 83 ARG A N 1
ATOM 630 C CA . ARG A 1 83 ? 13.798 -19.046 -6.401 1.00 96.44 83 ARG A CA 1
ATOM 631 C C . ARG A 1 83 ? 12.775 -19.607 -7.386 1.00 96.44 83 ARG A C 1
ATOM 633 O O . ARG A 1 83 ? 12.057 -18.831 -8.010 1.00 96.44 83 ARG A O 1
ATOM 640 N N . GLY A 1 84 ? 12.679 -20.934 -7.493 1.00 95.12 84 GLY A N 1
ATOM 641 C CA . GLY A 1 84 ? 11.811 -21.581 -8.485 1.00 95.12 84 GLY A CA 1
ATOM 642 C C . GLY A 1 84 ? 12.133 -21.085 -9.896 1.00 95.12 84 GLY A C 1
ATOM 643 O O . GLY A 1 84 ? 13.301 -21.030 -10.274 1.00 95.12 84 GLY A O 1
ATOM 644 N N . ASP A 1 85 ? 11.109 -20.638 -10.618 1.00 94.88 85 ASP A N 1
ATOM 645 C CA . ASP A 1 85 ? 11.234 -20.119 -11.988 1.00 94.88 85 ASP A CA 1
ATOM 646 C C . ASP A 1 85 ? 11.746 -18.666 -12.062 1.00 94.88 85 ASP A C 1
ATOM 648 O O . ASP A 1 85 ? 11.923 -18.105 -13.145 1.00 94.88 85 ASP A O 1
ATOM 652 N N . TYR A 1 86 ? 11.990 -18.025 -10.915 1.00 96.69 86 TYR A N 1
ATOM 653 C CA . TYR A 1 86 ? 12.436 -16.637 -10.841 1.00 96.69 86 TYR A CA 1
ATOM 654 C C . TYR A 1 86 ? 13.957 -16.558 -10.658 1.00 96.69 86 TYR A C 1
ATOM 656 O O . TYR A 1 86 ? 14.545 -17.191 -9.776 1.00 96.69 86 TYR A O 1
ATOM 664 N N . ARG A 1 87 ? 14.612 -15.738 -11.482 1.00 97.88 87 ARG A N 1
ATOM 665 C CA . ARG A 1 87 ? 16.063 -15.536 -11.479 1.00 97.88 87 ARG A CA 1
ATOM 666 C C . ARG A 1 87 ? 16.498 -14.540 -10.401 1.00 97.88 87 ARG A C 1
ATOM 668 O O . ARG A 1 87 ? 15.742 -13.690 -9.943 1.00 97.88 87 ARG A O 1
ATOM 675 N N . LYS A 1 88 ? 17.774 -14.623 -10.020 1.00 98.31 88 LYS A N 1
ATOM 676 C CA . LYS A 1 88 ? 18.435 -13.594 -9.206 1.00 98.31 88 LYS A CA 1
ATOM 677 C C . LYS A 1 88 ? 18.452 -12.252 -9.952 1.00 98.31 88 LYS A C 1
ATOM 679 O O . LYS A 1 88 ? 18.653 -12.219 -11.165 1.00 98.31 88 LYS A O 1
ATOM 684 N N . GLY A 1 89 ? 18.352 -11.151 -9.209 1.00 98.19 89 GLY A N 1
ATOM 685 C CA . GLY A 1 89 ? 18.375 -9.795 -9.755 1.00 98.19 89 GLY A CA 1
ATOM 686 C C . GLY A 1 89 ? 17.013 -9.356 -10.287 1.00 98.19 89 GLY A C 1
ATOM 687 O O . GLY A 1 89 ? 15.991 -9.947 -9.948 1.00 98.19 89 GLY A O 1
ATOM 688 N N . TYR A 1 90 ? 17.000 -8.282 -11.081 1.00 98.12 90 TYR A N 1
ATOM 689 C CA . TYR A 1 90 ? 15.762 -7.716 -11.614 1.00 98.12 90 TYR A CA 1
ATOM 690 C C . TYR A 1 90 ? 15.173 -8.544 -12.763 1.00 98.12 90 TYR A C 1
ATOM 692 O O . TYR A 1 90 ? 15.864 -8.971 -13.695 1.00 98.12 90 TYR A O 1
ATOM 700 N N . GLN A 1 91 ? 13.855 -8.687 -12.734 1.00 97.62 91 GLN A N 1
ATOM 701 C CA . GLN A 1 91 ? 13.061 -9.257 -13.810 1.00 97.62 91 GLN A CA 1
ATOM 702 C C . GLN A 1 91 ? 11.664 -8.648 -13.851 1.00 97.62 91 GLN A C 1
ATOM 704 O O . GLN A 1 91 ? 11.187 -8.083 -12.865 1.00 97.62 91 GLN A O 1
ATOM 709 N N . GLU A 1 92 ? 11.020 -8.782 -15.003 1.00 96.00 92 GLU A N 1
ATOM 710 C CA . GLU A 1 92 ? 9.627 -8.402 -15.186 1.00 96.00 92 GLU A CA 1
ATOM 711 C C . GLU A 1 92 ? 8.722 -9.620 -15.006 1.00 96.00 92 GLU A C 1
ATOM 713 O O . GLU A 1 92 ? 9.073 -10.738 -15.390 1.00 96.00 92 GLU A O 1
ATOM 718 N N . ILE A 1 93 ? 7.561 -9.386 -14.407 1.00 92.88 93 ILE A N 1
ATOM 719 C CA . ILE A 1 93 ? 6.461 -10.333 -14.287 1.00 92.88 93 ILE A CA 1
ATOM 720 C C . ILE A 1 93 ? 5.244 -9.673 -14.927 1.00 92.88 93 ILE A C 1
ATOM 722 O O . ILE A 1 93 ? 4.841 -8.565 -14.557 1.00 92.88 93 ILE A O 1
ATOM 726 N N . THR A 1 94 ? 4.675 -10.365 -15.907 1.00 88.31 94 THR A N 1
ATOM 727 C CA . THR A 1 94 ? 3.448 -9.969 -16.593 1.00 88.31 94 THR A CA 1
ATOM 728 C C . THR A 1 94 ? 2.273 -10.727 -16.008 1.00 88.31 94 THR A C 1
ATOM 730 O O . THR A 1 94 ? 2.361 -11.935 -15.792 1.00 88.31 94 THR A O 1
ATOM 733 N N . PHE A 1 95 ? 1.162 -10.032 -15.811 1.00 87.06 95 PHE A N 1
ATOM 734 C CA . PHE A 1 95 ? -0.087 -10.639 -15.373 1.00 87.06 95 PHE A CA 1
ATOM 735 C C . PHE A 1 95 ? -1.068 -10.708 -16.545 1.00 87.06 95 PHE A C 1
ATOM 737 O O . PHE A 1 95 ? -0.950 -9.923 -17.494 1.00 87.06 95 PHE A O 1
ATOM 744 N N . PRO A 1 96 ? -2.056 -11.615 -16.493 1.00 85.25 96 PRO A N 1
ATOM 745 C CA . PRO A 1 96 ? -3.211 -11.533 -17.372 1.00 85.25 96 PRO A CA 1
ATOM 746 C C . PRO A 1 96 ? -3.866 -10.151 -17.286 1.00 85.25 96 PRO A C 1
ATOM 748 O O . PRO A 1 96 ? -3.757 -9.451 -16.276 1.00 85.25 96 PRO A O 1
ATOM 751 N N . ARG A 1 97 ? -4.569 -9.758 -18.351 1.00 80.50 97 ARG A N 1
ATOM 752 C CA . ARG A 1 97 ? -5.309 -8.495 -18.363 1.00 80.50 97 ARG A CA 1
ATOM 753 C C . ARG A 1 97 ? -6.308 -8.478 -17.205 1.00 80.50 97 ARG A C 1
ATOM 755 O O . ARG A 1 97 ? -7.197 -9.320 -17.145 1.00 80.50 97 ARG A O 1
ATOM 762 N N . PHE A 1 98 ? -6.180 -7.480 -16.341 1.00 79.50 98 PHE A N 1
ATOM 763 C CA . PHE A 1 98 ? -7.129 -7.224 -15.270 1.00 79.50 98 PHE A CA 1
ATOM 764 C C . PHE A 1 98 ? -8.336 -6.443 -15.805 1.00 79.50 98 PHE A C 1
ATOM 766 O O . PHE A 1 98 ? -8.175 -5.475 -16.555 1.00 79.50 98 PHE A O 1
ATOM 773 N N . VAL A 1 99 ? -9.547 -6.860 -15.432 1.00 84.94 99 VAL A N 1
ATOM 774 C CA . VAL A 1 99 ? -10.789 -6.140 -15.737 1.00 84.94 99 VAL A CA 1
ATOM 775 C C . VAL A 1 99 ? -11.408 -5.705 -14.417 1.00 84.94 99 VAL A C 1
ATOM 777 O O . VAL A 1 99 ? -11.914 -6.526 -13.657 1.00 84.94 99 VAL A O 1
ATOM 780 N N . ARG A 1 100 ? -11.341 -4.400 -14.141 1.00 84.50 100 ARG A N 1
ATOM 781 C CA . ARG A 1 100 ? -11.824 -3.815 -12.884 1.00 84.50 100 ARG A CA 1
ATOM 782 C C . ARG A 1 100 ? -13.287 -4.184 -12.630 1.00 84.50 100 ARG A C 1
ATOM 784 O O . ARG A 1 100 ? -14.087 -4.196 -13.564 1.00 84.50 100 ARG A O 1
ATOM 791 N N . TYR A 1 101 ? -13.624 -4.404 -11.362 1.00 89.19 101 TYR A N 1
ATOM 792 C CA . TYR A 1 101 ? -14.981 -4.588 -10.838 1.00 89.19 101 TYR A CA 1
ATOM 793 C C . TYR A 1 101 ? -15.708 -5.881 -11.214 1.00 89.19 101 TYR A C 1
ATOM 795 O O . TYR A 1 101 ? -16.640 -6.248 -10.505 1.00 89.19 101 TYR A O 1
ATOM 803 N N . VAL A 1 102 ? -15.312 -6.585 -12.280 1.00 92.06 102 VAL A N 1
ATOM 804 C CA . VAL A 1 102 ? -15.974 -7.841 -12.675 1.00 92.06 102 VAL A CA 1
ATOM 805 C C . VAL A 1 102 ? -15.824 -8.888 -11.575 1.00 92.06 102 VAL A C 1
ATOM 807 O O . VAL A 1 102 ? -16.823 -9.417 -11.086 1.00 92.06 102 VAL A O 1
ATOM 810 N N . ASP A 1 103 ? -14.588 -9.130 -11.142 1.00 91.38 103 ASP A N 1
ATOM 811 C CA . ASP A 1 103 ? -14.308 -10.111 -10.094 1.00 91.38 103 ASP A CA 1
ATOM 812 C C . ASP A 1 103 ? -14.813 -9.636 -8.725 1.00 91.38 103 ASP A C 1
ATOM 814 O O . ASP A 1 103 ? -15.344 -10.444 -7.968 1.00 91.38 103 ASP A O 1
ATOM 818 N N . ASP A 1 104 ? -14.744 -8.331 -8.435 1.00 92.62 104 ASP A N 1
ATOM 819 C CA . ASP A 1 104 ? -15.242 -7.756 -7.176 1.00 92.62 104 ASP A CA 1
ATOM 820 C C . ASP A 1 104 ? -16.764 -7.92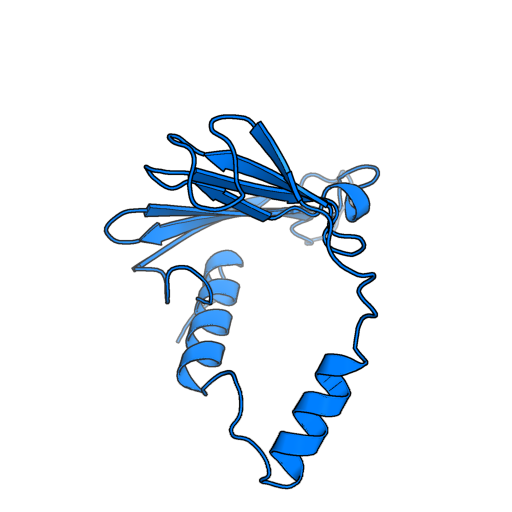9 -7.038 1.00 92.62 104 ASP A C 1
ATOM 822 O O . ASP A 1 10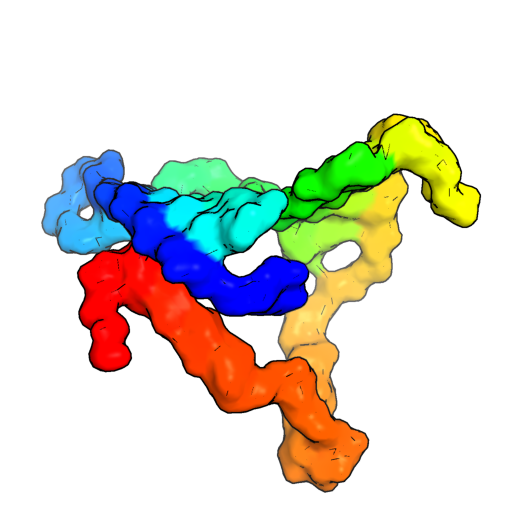4 ? -17.264 -8.336 -5.989 1.00 92.62 104 ASP A O 1
ATOM 826 N N . ALA A 1 105 ? -17.521 -7.659 -8.109 1.00 95.38 105 ALA A N 1
ATOM 827 C CA . ALA A 1 105 ? -18.971 -7.831 -8.122 1.00 95.38 105 ALA A CA 1
ATOM 828 C C . ALA A 1 105 ? -19.364 -9.312 -8.032 1.00 95.38 105 ALA A C 1
ATOM 830 O O . ALA A 1 105 ? -20.314 -9.663 -7.327 1.00 95.38 105 ALA A O 1
ATOM 831 N N . ALA A 1 106 ? -18.625 -10.193 -8.715 1.00 95.50 106 ALA A N 1
ATOM 832 C CA . ALA A 1 106 ? -18.824 -11.632 -8.606 1.00 95.50 106 ALA A CA 1
ATOM 833 C C . ALA A 1 106 ? -18.526 -12.143 -7.185 1.00 95.50 106 ALA A C 1
ATOM 835 O O . ALA A 1 106 ? -19.263 -12.995 -6.682 1.00 95.50 106 ALA A O 1
ATOM 836 N N . ASP A 1 107 ? -17.487 -11.617 -6.528 1.00 95.75 107 ASP A N 1
ATOM 837 C CA . ASP A 1 107 ? -17.136 -11.950 -5.146 1.00 95.75 107 ASP A CA 1
ATOM 838 C C . ASP A 1 107 ? -18.218 -11.495 -4.165 1.00 95.75 107 ASP A C 1
ATOM 840 O O . ASP A 1 107 ? -18.716 -12.302 -3.380 1.00 95.75 107 ASP A O 1
ATOM 844 N N . LEU A 1 108 ? -18.670 -10.243 -4.288 1.00 96.69 108 LEU A N 1
ATOM 845 C CA . LEU A 1 108 ? -19.774 -9.707 -3.494 1.00 96.69 108 LEU A CA 1
ATOM 846 C C . LEU A 1 108 ? -21.035 -10.567 -3.641 1.00 96.69 108 LEU A C 1
ATOM 848 O O . LEU A 1 108 ? -21.691 -10.888 -2.651 1.00 96.69 108 LEU A O 1
ATOM 852 N N . ALA A 1 109 ? -21.362 -10.989 -4.863 1.00 97.75 109 ALA A N 1
ATOM 853 C CA . ALA A 1 109 ? -22.537 -11.812 -5.112 1.00 97.75 109 ALA A CA 1
ATOM 854 C C . ALA A 1 109 ? -22.446 -13.193 -4.431 1.00 97.75 109 ALA A C 1
ATOM 856 O O . ALA A 1 109 ? -23.458 -13.687 -3.935 1.00 97.75 109 ALA A O 1
ATOM 857 N N . LYS A 1 110 ? -21.252 -13.804 -4.363 1.00 98.12 110 LYS A N 1
ATOM 858 C CA . LYS A 1 110 ? -21.023 -15.056 -3.615 1.00 98.12 110 LYS A CA 1
ATOM 859 C C . LYS A 1 110 ? -21.227 -14.861 -2.114 1.00 98.12 110 LYS A C 1
ATOM 861 O O . LYS A 1 110 ? -21.874 -15.692 -1.482 1.00 98.12 110 LYS A O 1
ATOM 866 N N . VAL A 1 111 ? -20.728 -13.752 -1.563 1.00 97.56 111 VAL A N 1
ATOM 867 C CA . VAL A 1 111 ? -20.903 -13.409 -0.142 1.00 97.56 111 VAL A CA 1
ATOM 868 C C . VAL A 1 111 ? -22.382 -13.227 0.197 1.00 97.56 111 VAL A C 1
ATOM 870 O O . VAL A 1 111 ? -22.875 -13.832 1.143 1.00 97.56 111 VAL A O 1
ATOM 873 N N . VAL A 1 112 ? -23.126 -12.471 -0.616 1.00 97.69 112 VAL A N 1
ATOM 874 C CA . VAL A 1 112 ? -24.572 -12.248 -0.417 1.00 97.69 112 VAL A CA 1
ATOM 875 C C . VAL A 1 112 ? -25.371 -13.553 -0.475 1.00 97.69 112 VAL A C 1
ATOM 877 O O . VAL A 1 112 ? -26.339 -13.711 0.265 1.00 97.69 112 VAL A O 1
ATOM 880 N N . ARG A 1 113 ? -24.969 -14.504 -1.328 1.00 98.38 113 ARG A N 1
ATOM 881 C CA . ARG A 1 113 ? -25.606 -15.828 -1.425 1.00 98.38 113 ARG A CA 1
ATOM 882 C C . ARG A 1 113 ? -25.161 -16.820 -0.342 1.00 98.38 113 ARG A C 1
ATOM 884 O O . ARG A 1 113 ? -25.691 -17.925 -0.306 1.00 98.38 113 ARG A O 1
ATOM 891 N N . GLY A 1 114 ? -24.212 -16.459 0.524 1.00 97.56 114 GLY A N 1
ATOM 892 C CA . GLY A 1 114 ? -23.662 -17.359 1.544 1.00 97.56 114 GLY A CA 1
ATOM 893 C C . GLY A 1 114 ? -22.758 -18.462 0.981 1.00 97.56 114 GLY A C 1
ATOM 894 O O . GLY A 1 114 ? -22.511 -19.459 1.648 1.00 97.56 114 GLY A O 1
ATOM 895 N N . GLU A 1 115 ? -22.260 -18.301 -0.246 1.00 98.25 115 GLU A N 1
ATOM 896 C CA . GLU A 1 115 ? -21.355 -19.258 -0.904 1.00 98.25 115 GLU A CA 1
ATOM 897 C C . GLU A 1 115 ? -19.895 -19.080 -0.461 1.00 98.25 115 GLU A C 1
ATOM 899 O O . GLU A 1 115 ? -19.047 -19.932 -0.729 1.00 98.25 115 GLU A O 1
ATOM 904 N N . LYS A 1 116 ? -19.584 -17.939 0.162 1.00 97.00 116 LYS A N 1
ATOM 905 C CA . LYS A 1 116 ? -18.246 -17.543 0.596 1.00 97.00 116 LYS A CA 1
ATOM 906 C C . LYS A 1 116 ? -18.359 -16.558 1.760 1.00 97.00 116 LYS A C 1
ATOM 908 O O . LYS A 1 116 ? -19.218 -15.681 1.733 1.00 97.00 116 LYS A O 1
ATOM 913 N N . ASP A 1 117 ? -17.443 -16.636 2.716 1.00 96.56 117 ASP A N 1
ATOM 914 C CA . ASP A 1 117 ? -17.252 -15.571 3.699 1.00 96.56 117 ASP A CA 1
ATOM 915 C C . ASP A 1 117 ? -16.621 -14.321 3.065 1.00 96.56 117 ASP A C 1
ATOM 917 O O . ASP A 1 117 ? -15.878 -14.390 2.077 1.00 96.56 117 ASP A O 1
ATOM 921 N N . ALA A 1 118 ? -16.887 -13.155 3.656 1.00 94.81 118 ALA A N 1
ATOM 922 C CA . ALA A 1 118 ? -16.228 -11.918 3.256 1.00 94.81 118 ALA A CA 1
ATOM 923 C C . ALA A 1 118 ? -14.701 -12.045 3.404 1.00 94.81 118 ALA A C 1
ATOM 925 O O . ALA A 1 118 ? -14.196 -12.508 4.426 1.00 94.81 118 ALA A O 1
ATOM 926 N N . ALA A 1 119 ? -13.956 -11.601 2.386 1.00 92.12 119 ALA A N 1
ATOM 927 C CA . ALA A 1 119 ? -12.490 -11.648 2.406 1.00 92.12 119 ALA A CA 1
ATOM 928 C C . ALA A 1 119 ? -11.878 -10.758 3.504 1.00 92.12 119 ALA A C 1
ATOM 930 O O . ALA A 1 119 ? -10.759 -11.005 3.955 1.00 92.12 119 ALA A O 1
ATOM 931 N N . PHE A 1 120 ? -12.614 -9.730 3.927 1.00 93.62 120 PHE A N 1
ATOM 932 C CA . PHE A 1 120 ? -12.206 -8.778 4.948 1.00 93.62 120 PHE A CA 1
ATOM 933 C C . PHE A 1 120 ? -13.190 -8.819 6.111 1.00 93.62 120 PHE A C 1
ATOM 935 O O . PHE A 1 120 ? -14.406 -8.808 5.922 1.00 93.62 120 PHE A O 1
ATOM 942 N N . SER A 1 121 ? -12.649 -8.898 7.325 1.00 94.25 121 SER A N 1
ATOM 943 C CA . SER A 1 121 ? -13.446 -8.839 8.544 1.00 94.25 121 SER A CA 1
ATOM 944 C C . SER A 1 121 ? -13.767 -7.395 8.923 1.00 94.25 121 SER A C 1
ATOM 946 O O . SER A 1 121 ? -13.071 -6.460 8.532 1.00 94.25 121 SER A O 1
ATOM 948 N N . TYR A 1 122 ? -14.749 -7.214 9.804 1.00 95.56 122 TYR A N 1
ATOM 949 C CA . TYR A 1 122 ? -15.024 -5.912 10.415 1.00 95.56 122 TYR A CA 1
ATOM 950 C C . TYR A 1 122 ? -13.770 -5.276 11.045 1.00 95.56 122 TYR A C 1
ATOM 952 O O . TYR A 1 122 ? -13.544 -4.076 10.927 1.00 95.56 122 TYR A O 1
ATOM 960 N N . GLN A 1 123 ? -12.921 -6.075 11.700 1.00 95.69 123 GLN A N 1
ATOM 961 C CA . GLN A 1 123 ? -11.686 -5.583 12.313 1.00 95.69 123 GLN A CA 1
ATOM 962 C C . GLN A 1 123 ? -10.683 -5.095 11.263 1.00 95.69 123 GLN A C 1
ATOM 964 O O . GLN A 1 123 ? -9.946 -4.146 11.533 1.00 95.69 123 GLN A O 1
ATOM 969 N N . HIS A 1 124 ? -10.657 -5.722 10.081 1.00 95.94 124 HIS A N 1
ATOM 970 C CA . HIS A 1 124 ? -9.853 -5.243 8.962 1.00 95.94 124 HIS A CA 1
ATOM 971 C C . HIS A 1 124 ? -10.312 -3.846 8.546 1.00 95.94 124 HIS A C 1
ATOM 973 O O . HIS A 1 124 ? -9.504 -2.917 8.549 1.00 95.94 124 HIS A O 1
ATOM 979 N N . ASP A 1 125 ? -11.602 -3.687 8.254 1.00 96.06 125 ASP A N 1
ATOM 980 C CA . ASP A 1 125 ? -12.157 -2.422 7.767 1.00 96.06 125 ASP A CA 1
ATOM 981 C C . ASP A 1 125 ? -12.039 -1.313 8.814 1.00 96.06 125 ASP A C 1
ATOM 983 O O . ASP A 1 125 ? -11.652 -0.189 8.495 1.00 96.06 125 ASP A O 1
ATOM 987 N N . LEU A 1 126 ? -12.262 -1.637 10.091 1.00 96.62 126 LEU A N 1
ATOM 988 C CA . LEU A 1 126 ? -12.056 -0.702 11.195 1.00 96.62 126 LEU A CA 1
ATOM 989 C C . LEU A 1 126 ? -10.595 -0.237 11.281 1.00 96.62 126 LEU A C 1
ATOM 991 O O . LEU A 1 126 ? -10.339 0.951 11.480 1.00 96.62 126 LEU A O 1
ATOM 995 N N . ALA A 1 127 ? -9.631 -1.148 11.124 1.00 96.50 127 ALA A N 1
ATOM 996 C CA . ALA A 1 127 ? -8.213 -0.799 11.123 1.00 96.50 127 ALA A CA 1
ATOM 997 C C . ALA A 1 127 ? -7.836 0.072 9.917 1.00 96.50 127 ALA A C 1
ATOM 999 O O . ALA A 1 127 ? -7.053 1.010 10.066 1.00 96.50 127 ALA A O 1
ATOM 1000 N N . VAL A 1 128 ? -8.399 -0.213 8.737 1.00 96.69 128 VAL A N 1
ATOM 1001 C CA . VAL A 1 128 ? -8.216 0.619 7.539 1.00 96.69 128 VAL A CA 1
ATOM 1002 C C . VAL A 1 128 ? -8.773 2.017 7.786 1.00 96.69 128 VAL A C 1
ATOM 1004 O O . VAL A 1 128 ? -8.068 2.997 7.560 1.00 96.69 128 VAL A O 1
ATOM 1007 N N . GLN A 1 129 ? -9.995 2.124 8.306 1.00 96.88 129 GLN A N 1
ATOM 1008 C CA . GLN A 1 129 ? -10.640 3.415 8.517 1.00 96.88 129 GLN A CA 1
ATOM 1009 C C . GLN A 1 129 ? -9.915 4.267 9.565 1.00 96.88 129 GLN A C 1
ATOM 1011 O O . GLN A 1 129 ? -9.739 5.465 9.353 1.00 96.88 129 GLN A O 1
ATOM 1016 N N . ARG A 1 130 ? -9.447 3.669 10.670 1.00 96.94 130 ARG A N 1
ATOM 1017 C CA . ARG A 1 130 ? -8.615 4.378 11.661 1.00 96.94 130 ARG A CA 1
ATOM 1018 C C . ARG A 1 130 ? -7.336 4.920 11.030 1.00 96.94 130 ARG A C 1
ATOM 1020 O O . ARG A 1 130 ? -7.066 6.108 11.146 1.00 96.94 130 ARG A O 1
ATOM 1027 N N . ALA A 1 131 ? -6.622 4.075 10.286 1.00 96.62 131 ALA A N 1
ATOM 1028 C CA . ALA A 1 131 ? -5.410 4.460 9.571 1.00 96.62 131 ALA A CA 1
ATOM 1029 C C . ALA A 1 131 ? -5.646 5.628 8.595 1.00 96.62 131 ALA A C 1
ATOM 1031 O O . ALA A 1 131 ? -4.833 6.546 8.538 1.00 96.62 131 ALA A O 1
ATOM 1032 N N . VAL A 1 132 ? -6.763 5.624 7.857 1.00 96.38 132 VAL A N 1
ATOM 1033 C CA . VAL A 1 132 ? -7.138 6.724 6.951 1.00 96.38 132 VAL A CA 1
ATOM 1034 C C . VAL A 1 132 ? -7.409 8.015 7.725 1.00 96.38 132 VAL A C 1
ATOM 1036 O O . VAL A 1 132 ? -6.885 9.062 7.351 1.00 96.38 132 VAL A O 1
ATOM 1039 N N . LEU A 1 133 ? -8.184 7.956 8.811 1.00 96.56 133 LEU A N 1
ATOM 1040 C CA . LEU A 1 133 ? -8.498 9.138 9.620 1.00 96.56 133 LEU A CA 1
ATOM 1041 C C . LEU A 1 133 ? -7.241 9.748 10.254 1.00 96.56 133 LEU A C 1
ATOM 1043 O O . LEU A 1 133 ? -7.043 10.957 10.148 1.00 96.56 133 LEU A O 1
ATOM 1047 N N . GLU A 1 134 ? -6.360 8.929 10.832 1.00 96.75 134 GLU A N 1
ATOM 1048 C CA . GLU A 1 134 ? -5.081 9.387 11.392 1.00 96.75 134 GLU A CA 1
ATOM 1049 C C . GLU A 1 134 ? -4.187 10.017 10.311 1.00 96.75 134 GLU A C 1
ATOM 1051 O O . GLU A 1 134 ? -3.629 11.100 10.508 1.00 96.75 134 GLU A O 1
ATOM 1056 N N . SER A 1 135 ? -4.115 9.398 9.126 1.00 97.00 135 SER A N 1
ATOM 1057 C CA . SER A 1 135 ? -3.428 9.946 7.949 1.00 97.00 135 SER A CA 1
ATOM 1058 C C . SER A 1 135 ? -3.969 11.305 7.506 1.00 97.00 135 SER A C 1
ATOM 1060 O O . SER A 1 135 ? -3.210 12.142 7.014 1.00 97.00 135 SER A O 1
ATOM 1062 N N . SER A 1 136 ? -5.266 11.532 7.687 1.00 95.12 136 SER A N 1
ATOM 1063 C CA . SER A 1 136 ? -5.949 12.788 7.381 1.00 95.12 136 SER A CA 1
ATOM 1064 C C . SER A 1 136 ? -5.931 13.792 8.541 1.00 95.12 136 SER A C 1
ATOM 1066 O O . SER A 1 136 ? -6.567 14.836 8.428 1.00 95.12 136 SER A O 1
ATOM 1068 N N . GLN A 1 137 ? -5.224 13.505 9.646 1.00 93.19 137 GLN A N 1
ATOM 1069 C CA . GLN A 1 137 ? -5.252 14.295 10.890 1.00 93.19 137 GLN A CA 1
ATOM 1070 C C . GLN A 1 137 ? -6.670 14.513 11.446 1.00 93.19 137 GLN A C 1
ATOM 1072 O O . GLN A 1 137 ? -6.964 15.510 12.109 1.00 93.19 137 GLN A O 1
ATOM 1077 N N . MET A 1 138 ? -7.566 13.566 11.181 1.00 90.56 138 MET A N 1
ATOM 1078 C CA . MET A 1 138 ? -8.920 13.549 11.711 1.00 90.56 138 MET A CA 1
ATOM 1079 C C . MET A 1 138 ? -8.965 12.752 13.014 1.00 90.56 138 MET A C 1
ATOM 1081 O O . MET A 1 138 ? -8.160 11.852 13.246 1.00 90.56 138 MET A O 1
ATOM 1085 N N . LYS A 1 139 ? -9.925 13.079 13.883 1.00 81.62 139 LYS A N 1
ATOM 1086 C CA . LYS A 1 139 ? -10.077 12.395 15.170 1.00 81.62 139 LYS A CA 1
ATOM 1087 C C . LYS A 1 139 ? -10.458 10.929 14.963 1.00 81.62 139 LYS A C 1
ATOM 1089 O O . LYS A 1 139 ? -11.447 10.628 14.298 1.00 81.62 139 LYS A O 1
ATOM 1094 N N . THR A 1 140 ? -9.718 10.043 15.612 1.00 75.56 140 THR A N 1
ATOM 1095 C CA . THR A 1 140 ? -10.127 8.668 15.896 1.00 75.56 140 THR A CA 1
ATOM 1096 C C . THR A 1 140 ? -10.631 8.611 17.335 1.00 75.56 140 THR A C 1
ATOM 1098 O O . THR A 1 140 ? -9.924 9.053 18.240 1.00 75.56 140 THR A O 1
ATOM 1101 N N . ASN A 1 141 ? -11.869 8.148 17.527 1.00 59.69 141 ASN A N 1
ATOM 1102 C CA . ASN A 1 141 ? -12.499 8.013 18.847 1.00 59.69 141 ASN A CA 1
ATOM 1103 C C . ASN A 1 141 ? -11.805 6.974 19.731 1.00 59.69 141 ASN A C 1
ATOM 1105 O O . ASN A 1 141 ? -11.346 5.946 19.174 1.00 59.69 141 ASN A O 1
#

Sequence (141 aa):
VGVLGPPTAVHAFPRHSSAEQDPLLDNMLSVFEYPRATATVRSSVNEVEGFARRHFVVCGSEATFHIQPLDAPKARVALRNARGDYRKGYQEITFPRFVRYVDDAADLAKVVRGEKDAAFSYQHDLAVQRAVLESSQMKTN

Foldseek 3Di:
DVPQAFFPDKDKDFDDPDPDPDPDRAWIWMWGHDPPDIDIDIHHPPDDPVQQVCKDWDDDPAKIWIWTPPQQTKIWMAGCQADVPRHHGIDIDGDPHDDPPPVVVVLVVCCVVVVDPDPDDPSRVVSVVVNVCVNVVHDDD

Secondary structure (DSSP, 8-state):
-TTT-S-SEEEEEEE--SSSSS----EEEEEEEETTEEEEEEEES--TTHHHH--EEEE-SSEEEEE-STTS-EEEEEESS-BTTBPSEEEEEE-PPP-TTHHHHHHHHHHHTTSS--SS-HHHHHHHHHHHHHHTTPPP-